Protein AF-K0ZWH3-F1 (afdb_monomer_lite)

Sequence (154 aa):
MKTAEGTWSFKSYDKTSETINGADAHFIGTWEFTPAPTVTHKATHEFVSGTPGKELPQEVKTLLPADQTDLKDGNQVTPTQPSKTEVKTAEGTWSFKSYDKTSETVNGSDVKFVGTWEFTASPASTVTHKAVHEFVSGTPGKELPQEVKTLLPA

Radius of gyration: 39.07 Å; chains: 1; bounding box: 99×22×118 Å

Foldseek 3Di:
DADPFWDKDWDDWPDPDDDDDPDDDDIDTDIDTDTDDDDKAKEAEAEAEPEPPDGDDVVVVVQGDDIGIRHDAQDKDADDGGPDQWDADPFFIKGWDAWPDGIDGDHPYYHYIYTYIYTDGDPDPPPPPDPDDADDDPDPPDDDDPVVRVPDDD

Structure (mmCIF, N/CA/C/O backbone):
data_AF-K0ZWH3-F1
#
_entry.id   AF-K0ZWH3-F1
#
loop_
_atom_site.group_PDB
_atom_site.id
_atom_site.type_symbol
_atom_site.label_atom_id
_atom_site.label_alt_id
_atom_site.label_comp_id
_atom_site.label_asym_id
_atom_site.label_entity_id
_atom_site.label_seq_id
_atom_site.pdbx_PDB_ins_code
_atom_site.Cartn_x
_atom_site.Cartn_y
_atom_site.Cartn_z
_atom_site.occupancy
_atom_site.B_iso_or_equiv
_atom_site.auth_seq_id
_atom_site.auth_comp_id
_atom_site.auth_asym_id
_atom_site.auth_atom_id
_atom_site.pdbx_PDB_model_num
ATOM 1 N N . MET A 1 1 ? 21.287 -8.658 -33.279 1.00 88.88 1 MET A N 1
ATOM 2 C CA . MET A 1 1 ? 22.242 -8.796 -32.159 1.00 88.88 1 MET A CA 1
ATOM 3 C C . MET A 1 1 ? 21.530 -8.431 -30.869 1.00 88.88 1 MET A C 1
ATOM 5 O O . MET A 1 1 ? 20.881 -7.397 -30.836 1.00 88.88 1 MET A O 1
ATOM 9 N N . LYS A 1 2 ? 21.609 -9.266 -29.832 1.00 87.12 2 LYS A N 1
ATOM 10 C CA . LYS A 1 2 ? 20.974 -8.992 -28.534 1.00 87.12 2 LYS A CA 1
ATOM 11 C C . LYS A 1 2 ? 22.030 -8.550 -27.520 1.00 87.12 2 LYS A C 1
ATOM 13 O O . LYS A 1 2 ? 23.092 -9.162 -27.455 1.00 87.12 2 LYS A O 1
ATOM 18 N N . THR A 1 3 ? 21.732 -7.506 -26.756 1.00 86.25 3 THR A N 1
ATOM 19 C CA . THR A 1 3 ? 22.529 -6.989 -25.635 1.00 86.25 3 THR A CA 1
ATOM 20 C C . THR A 1 3 ? 21.665 -6.949 -24.369 1.00 86.25 3 THR A C 1
A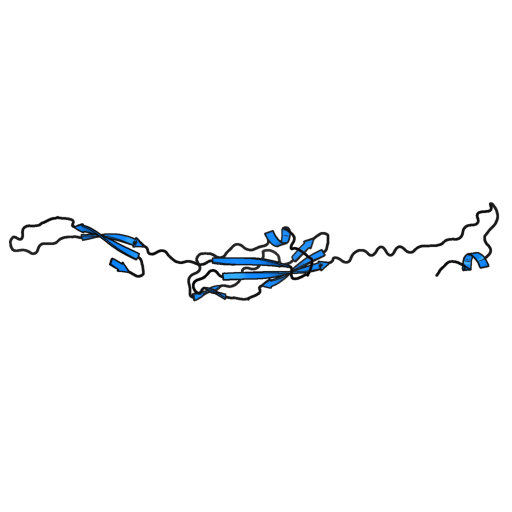TOM 22 O O . THR A 1 3 ? 20.470 -7.246 -24.420 1.00 86.25 3 THR A O 1
ATOM 25 N N . ALA A 1 4 ? 22.258 -6.606 -23.220 1.00 78.00 4 ALA A N 1
ATOM 26 C CA . ALA A 1 4 ? 21.508 -6.410 -21.975 1.00 78.00 4 ALA A CA 1
ATOM 27 C C . ALA A 1 4 ? 20.515 -5.235 -22.070 1.00 78.00 4 ALA A C 1
ATOM 29 O O . ALA A 1 4 ? 19.450 -5.270 -21.464 1.00 78.00 4 ALA A O 1
ATOM 30 N N . GLU A 1 5 ? 20.851 -4.217 -22.861 1.00 80.88 5 GLU A N 1
ATOM 31 C CA . GLU A 1 5 ? 20.062 -2.991 -23.007 1.00 80.88 5 GLU A CA 1
ATOM 32 C C . GLU A 1 5 ? 18.957 -3.115 -24.065 1.00 80.88 5 GLU A C 1
ATOM 34 O O . GLU A 1 5 ? 17.999 -2.346 -24.041 1.00 80.88 5 GLU A O 1
ATOM 39 N N . GLY A 1 6 ? 19.059 -4.066 -25.001 1.00 88.12 6 GLY A N 1
ATOM 40 C CA . GLY A 1 6 ? 18.065 -4.248 -26.057 1.00 88.12 6 GLY A CA 1
ATOM 41 C C . GLY A 1 6 ? 18.522 -5.125 -27.216 1.00 88.12 6 GLY A C 1
ATOM 42 O O . GLY A 1 6 ? 19.473 -5.897 -27.123 1.00 88.12 6 GLY A O 1
ATOM 43 N N . THR A 1 7 ? 17.807 -5.046 -28.331 1.00 92.62 7 THR A N 1
ATOM 44 C CA . THR A 1 7 ? 18.085 -5.806 -29.550 1.00 92.62 7 THR A CA 1
ATOM 45 C C . THR A 1 7 ? 18.364 -4.853 -30.701 1.00 92.62 7 THR A C 1
ATOM 47 O O . THR A 1 7 ? 17.547 -4.001 -31.027 1.00 92.62 7 THR A O 1
ATOM 50 N N . TRP A 1 8 ? 19.517 -5.028 -31.337 1.00 95.31 8 TRP A N 1
ATOM 51 C CA . TRP A 1 8 ? 19.902 -4.362 -32.573 1.00 95.31 8 TRP A CA 1
ATOM 52 C C . TRP A 1 8 ? 19.522 -5.226 -33.778 1.00 95.31 8 TRP A C 1
ATOM 54 O O . TRP A 1 8 ? 19.958 -6.378 -33.883 1.00 95.31 8 TRP A O 1
ATOM 64 N N . SER A 1 9 ? 18.758 -4.666 -34.708 1.00 95.31 9 SER A N 1
ATOM 65 C CA . SER A 1 9 ? 18.335 -5.303 -35.955 1.00 95.31 9 SER A CA 1
ATOM 66 C C . SER A 1 9 ? 18.951 -4.571 -37.139 1.00 95.31 9 SER A C 1
ATOM 68 O O . SER A 1 9 ? 18.731 -3.375 -37.317 1.00 95.31 9 SER A O 1
ATOM 70 N N . PHE A 1 10 ? 19.733 -5.279 -37.950 1.00 95.75 10 PHE A N 1
ATOM 71 C CA . PHE A 1 10 ? 20.267 -4.714 -39.185 1.00 95.75 10 PHE A CA 1
ATOM 72 C C . PHE A 1 10 ? 19.119 -4.442 -40.163 1.00 95.75 10 PHE A C 1
ATOM 74 O O . PHE A 1 10 ? 18.276 -5.315 -40.373 1.00 95.75 10 PHE A O 1
ATOM 81 N N . LYS A 1 11 ? 19.073 -3.235 -40.733 1.00 95.19 11 LYS A N 1
ATOM 82 C CA . LYS A 1 11 ? 18.042 -2.835 -41.698 1.00 95.19 11 LYS A CA 1
ATOM 83 C C . LYS A 1 11 ? 18.540 -2.995 -43.125 1.00 95.19 11 LYS A C 1
ATOM 85 O O . LYS A 1 11 ? 17.968 -3.768 -43.887 1.00 95.19 11 LYS A O 1
ATOM 90 N N . SER A 1 12 ? 19.597 -2.274 -43.480 1.00 95.25 12 SER A N 1
ATOM 91 C CA . SER A 1 12 ? 20.145 -2.250 -44.837 1.00 95.25 12 SER A CA 1
ATOM 92 C C . SER A 1 12 ? 21.507 -1.562 -44.866 1.00 95.25 12 SER A C 1
ATOM 94 O O . SER A 1 12 ? 21.887 -0.876 -43.918 1.00 95.25 12 SER A O 1
ATOM 96 N N . TYR A 1 13 ? 22.225 -1.713 -45.976 1.00 95.75 13 TYR A N 1
ATOM 97 C CA . TYR A 1 13 ? 23.347 -0.842 -46.323 1.00 95.75 13 TYR A CA 1
ATOM 98 C C . TYR A 1 13 ? 22.850 0.395 -47.079 1.00 95.75 13 TYR A C 1
ATOM 100 O O . TYR A 1 13 ? 21.765 0.373 -47.663 1.00 95.75 13 TYR A O 1
ATOM 108 N N . ASP A 1 14 ? 23.646 1.462 -47.074 1.00 94.06 14 ASP A N 1
ATOM 109 C CA . ASP A 1 14 ? 23.441 2.665 -47.887 1.00 94.06 14 ASP A CA 1
ATOM 110 C C . ASP A 1 14 ? 23.503 2.373 -49.396 1.00 94.06 14 ASP A C 1
ATOM 112 O O . ASP A 1 14 ? 22.832 3.032 -50.189 1.00 94.06 14 ASP A O 1
ATOM 116 N N . LYS A 1 15 ? 24.269 1.350 -49.789 1.00 91.19 15 LYS A N 1
ATOM 117 C CA . LYS A 1 15 ? 24.408 0.873 -51.169 1.00 91.19 15 LYS A CA 1
ATOM 118 C C . LYS A 1 15 ? 24.336 -0.650 -51.222 1.00 91.19 15 LYS A C 1
ATOM 120 O O . LYS A 1 15 ? 24.787 -1.339 -50.313 1.00 91.19 15 LYS A O 1
ATOM 125 N N . THR A 1 16 ? 23.817 -1.191 -52.321 1.00 86.06 16 THR A N 1
ATOM 126 C CA . THR A 1 16 ? 23.776 -2.644 -52.568 1.00 86.06 16 THR A CA 1
ATOM 127 C C . THR A 1 16 ? 25.052 -3.180 -53.220 1.00 86.06 16 THR A C 1
ATOM 129 O O . THR A 1 16 ? 25.344 -4.366 -53.091 1.00 86.06 16 THR A O 1
ATOM 132 N N . SER A 1 17 ? 25.819 -2.326 -53.907 1.00 87.62 17 SER A N 1
ATOM 133 C CA . SER A 1 17 ? 27.095 -2.673 -54.547 1.00 87.62 17 SER A CA 1
ATOM 134 C C . SER A 1 17 ? 27.912 -1.424 -54.893 1.00 87.62 17 SER A C 1
ATOM 136 O O . SER A 1 17 ? 27.333 -0.365 -55.135 1.00 87.62 17 SER A O 1
ATOM 138 N N . GLU A 1 18 ? 29.233 -1.567 -55.005 1.00 87.56 18 GLU A N 1
ATOM 139 C CA . GLU A 1 18 ? 30.162 -0.523 -55.459 1.00 87.56 18 GLU A CA 1
ATOM 140 C C . GLU A 1 18 ? 31.323 -1.166 -56.238 1.00 87.56 18 GLU A C 1
ATOM 142 O O . GLU A 1 18 ? 31.781 -2.254 -55.884 1.00 87.56 18 GLU A O 1
ATOM 147 N N . THR A 1 19 ? 31.778 -0.525 -57.319 1.00 83.94 19 THR A N 1
ATOM 148 C CA . THR A 1 19 ? 32.869 -1.035 -58.169 1.00 83.94 19 THR A CA 1
ATOM 149 C C . THR A 1 19 ? 34.213 -0.490 -57.689 1.00 83.94 19 THR A C 1
ATOM 151 O O . THR A 1 19 ? 34.437 0.718 -57.710 1.00 83.94 19 THR A O 1
ATOM 154 N N . ILE A 1 20 ? 35.125 -1.382 -57.293 1.00 82.56 20 ILE A N 1
ATOM 155 C CA . ILE A 1 20 ? 36.463 -1.038 -56.790 1.00 82.56 20 ILE A CA 1
ATOM 156 C C . ILE A 1 20 ? 37.400 -0.681 -57.952 1.00 82.56 20 ILE A C 1
ATOM 158 O O . ILE A 1 20 ? 37.765 -1.552 -58.738 1.00 82.56 20 ILE A O 1
ATOM 162 N N . ASN A 1 21 ? 37.851 0.576 -58.018 1.00 81.12 21 ASN A N 1
ATOM 163 C CA . ASN A 1 21 ? 38.809 1.068 -59.020 1.00 81.12 21 ASN A CA 1
ATOM 164 C C . ASN A 1 21 ? 40.097 1.600 -58.364 1.00 81.12 21 ASN A C 1
ATOM 166 O O . ASN A 1 21 ? 40.463 2.761 -58.528 1.00 81.12 21 ASN A O 1
ATOM 170 N N . GLY A 1 22 ? 40.783 0.742 -57.602 1.00 82.00 22 GLY A N 1
ATOM 171 C CA . GLY A 1 22 ? 42.087 1.054 -56.997 1.00 82.00 22 GLY A CA 1
ATOM 172 C C . GLY A 1 22 ? 42.044 1.749 -55.628 1.00 82.00 22 GLY A C 1
ATOM 173 O O . GLY A 1 22 ? 43.103 2.076 -55.102 1.00 82.00 22 GLY A O 1
ATOM 174 N N . ALA A 1 23 ? 40.857 1.938 -55.044 1.00 82.56 23 ALA A N 1
ATOM 175 C CA . ALA A 1 23 ? 40.649 2.406 -53.670 1.00 82.56 23 ALA A CA 1
ATOM 176 C C . ALA A 1 23 ? 39.619 1.520 -52.947 1.00 82.56 23 ALA A C 1
ATOM 178 O O . ALA A 1 23 ? 38.781 0.897 -53.602 1.00 82.56 23 ALA A O 1
ATOM 179 N N . ASP A 1 24 ? 39.675 1.473 -51.615 1.00 88.56 24 ASP A N 1
ATOM 180 C CA . ASP A 1 24 ? 38.766 0.665 -50.793 1.00 88.56 24 ASP A CA 1
ATOM 181 C C . ASP A 1 24 ? 37.317 1.181 -50.866 1.00 88.56 24 ASP A C 1
ATOM 183 O O . ASP A 1 24 ? 37.074 2.386 -50.786 1.00 88.56 24 ASP A O 1
ATOM 187 N N . ALA A 1 25 ? 36.339 0.275 -50.981 1.00 85.88 25 ALA A N 1
ATOM 188 C CA . ALA A 1 25 ? 34.923 0.637 -50.872 1.00 85.88 25 ALA A CA 1
ATOM 189 C C . ALA A 1 25 ? 34.500 0.773 -49.409 1.00 85.88 25 ALA A C 1
ATOM 191 O O . ALA A 1 25 ? 34.963 0.042 -48.530 1.00 85.88 25 ALA A O 1
ATOM 192 N N . HIS A 1 26 ? 33.543 1.665 -49.172 1.00 89.69 26 HIS A N 1
ATOM 193 C CA . HIS A 1 26 ? 32.956 1.891 -47.862 1.00 89.69 26 HIS A CA 1
ATOM 194 C C . HIS A 1 26 ? 31.435 1.765 -47.945 1.00 89.69 26 HIS A C 1
ATOM 196 O O . HIS A 1 26 ? 30.791 2.476 -48.715 1.00 89.69 26 HIS A O 1
ATOM 202 N N . PHE A 1 27 ? 30.876 0.872 -47.132 1.00 92.56 27 PHE A N 1
ATOM 203 C CA . PHE A 1 27 ? 29.436 0.674 -46.990 1.00 92.56 27 PHE A CA 1
ATOM 204 C C . PHE A 1 27 ? 29.025 1.028 -45.567 1.00 92.56 27 PHE A C 1
ATOM 206 O O . PHE A 1 27 ? 29.639 0.571 -44.600 1.00 92.56 27 PHE A O 1
ATOM 213 N N . ILE A 1 28 ? 27.958 1.807 -45.438 1.00 93.69 28 ILE A N 1
ATOM 214 C CA . ILE A 1 28 ? 27.404 2.229 -44.156 1.00 93.69 28 ILE A CA 1
ATOM 215 C C . ILE A 1 28 ? 26.148 1.403 -43.892 1.00 93.69 28 ILE A C 1
ATOM 217 O O . ILE A 1 28 ? 25.146 1.502 -44.595 1.00 93.69 28 ILE A O 1
ATOM 221 N N . GLY A 1 29 ? 26.202 0.555 -42.867 1.00 94.62 29 GLY A N 1
ATOM 222 C CA . GLY A 1 29 ? 25.058 -0.235 -42.423 1.00 94.62 29 GLY A CA 1
ATOM 223 C C . GLY A 1 29 ? 24.154 0.554 -41.479 1.00 94.62 29 GLY A C 1
ATOM 224 O O . GLY A 1 29 ? 24.622 1.078 -40.472 1.00 94.62 29 GLY A O 1
ATOM 225 N N . THR A 1 30 ? 22.852 0.587 -41.754 1.00 96.06 30 THR A N 1
ATOM 226 C CA . THR A 1 30 ? 21.841 1.107 -40.827 1.00 96.06 30 THR A CA 1
ATOM 227 C C . THR A 1 30 ? 21.328 -0.010 -39.929 1.00 96.06 30 THR A C 1
ATOM 229 O O . THR A 1 30 ? 20.930 -1.080 -40.397 1.00 96.06 30 THR A O 1
ATOM 232 N N . TRP A 1 31 ? 21.298 0.261 -38.628 1.00 96.62 31 TRP A N 1
ATOM 233 C CA . TRP A 1 31 ? 20.743 -0.625 -37.615 1.00 96.62 31 TRP A CA 1
ATOM 234 C C . TRP A 1 31 ? 19.612 0.078 -36.863 1.00 96.62 31 TRP A C 1
ATOM 236 O O . TRP A 1 31 ? 19.684 1.275 -36.605 1.00 96.62 31 TRP A O 1
ATOM 246 N N . GLU A 1 32 ? 18.583 -0.675 -36.489 1.00 96.06 32 GLU A N 1
ATOM 247 C CA . GLU A 1 32 ? 17.502 -0.222 -35.613 1.00 96.06 32 GLU A CA 1
ATOM 248 C C . GLU A 1 32 ? 17.648 -0.871 -34.238 1.00 96.06 32 GLU A C 1
ATOM 250 O O . GLU A 1 32 ? 17.907 -2.072 -34.138 1.00 96.06 32 GLU A O 1
ATOM 255 N N . PHE A 1 33 ? 17.469 -0.082 -33.182 1.00 94.12 33 PHE A N 1
ATOM 256 C CA . PHE A 1 33 ? 17.534 -0.551 -31.806 1.00 94.12 33 PHE A CA 1
ATOM 257 C C . PHE A 1 33 ? 16.138 -0.641 -31.190 1.00 94.12 33 PHE A C 1
ATOM 259 O O . PHE A 1 33 ? 15.366 0.315 -31.221 1.00 94.12 33 PHE A O 1
ATOM 266 N N . THR A 1 34 ? 15.834 -1.785 -30.586 1.00 90.06 34 THR A N 1
ATOM 267 C CA . THR A 1 34 ? 14.646 -1.998 -29.760 1.00 90.06 34 THR A CA 1
ATOM 268 C C . THR A 1 34 ? 15.094 -2.200 -28.311 1.00 90.06 34 THR A C 1
ATOM 270 O O . THR A 1 34 ? 15.778 -3.192 -28.048 1.00 90.06 34 THR A O 1
ATOM 273 N N . PRO A 1 35 ? 14.750 -1.309 -27.364 1.00 87.06 35 PRO A N 1
ATOM 274 C CA . PRO A 1 35 ? 15.179 -1.445 -25.974 1.00 87.06 35 PRO A CA 1
ATOM 275 C C . PRO A 1 35 ? 14.605 -2.712 -25.330 1.00 87.06 35 PRO A C 1
ATOM 277 O O . PRO A 1 35 ? 13.510 -3.165 -25.669 1.00 87.06 35 PRO A O 1
ATOM 280 N N . ALA A 1 36 ? 15.354 -3.297 -24.397 1.00 82.75 36 ALA A N 1
ATOM 281 C CA . ALA A 1 36 ? 14.865 -4.392 -23.573 1.00 82.75 36 ALA A CA 1
ATOM 282 C C . ALA A 1 36 ? 13.757 -3.876 -22.637 1.00 82.75 36 ALA A C 1
ATOM 284 O O . ALA A 1 36 ? 13.826 -2.729 -22.188 1.00 82.75 36 ALA A O 1
ATOM 285 N N . PRO A 1 37 ? 12.741 -4.698 -22.318 1.00 78.31 37 PRO A N 1
ATOM 286 C CA . PRO A 1 37 ? 11.758 -4.318 -21.317 1.00 78.31 37 PRO A CA 1
ATOM 287 C C . PRO A 1 37 ? 12.467 -4.104 -19.977 1.00 78.31 37 PRO A C 1
ATOM 289 O O . PRO A 1 37 ? 13.167 -4.988 -19.482 1.00 78.31 37 PRO A O 1
ATOM 292 N N . THR A 1 38 ? 12.288 -2.925 -19.388 1.00 75.75 38 THR A N 1
ATOM 293 C CA . THR A 1 38 ? 12.718 -2.662 -18.017 1.00 75.75 38 THR A CA 1
ATOM 294 C C . THR A 1 38 ? 11.767 -3.395 -17.086 1.00 75.75 38 THR A C 1
ATOM 296 O O . THR A 1 38 ? 10.613 -2.995 -16.946 1.00 75.75 38 THR A O 1
ATOM 299 N N . VAL A 1 39 ? 12.231 -4.487 -16.480 1.00 81.19 39 VAL A N 1
ATOM 300 C CA . VAL A 1 39 ? 11.485 -5.139 -15.402 1.00 81.19 39 VAL A CA 1
ATOM 301 C C . VAL A 1 39 ? 11.540 -4.206 -14.201 1.00 81.19 39 VAL A C 1
ATOM 303 O O . VAL A 1 39 ? 12.608 -3.959 -13.642 1.00 81.19 39 VAL A O 1
ATOM 306 N N . THR A 1 40 ? 10.394 -3.631 -13.865 1.00 88.00 40 THR A N 1
ATOM 307 C CA . THR A 1 40 ? 10.200 -2.858 -12.645 1.00 88.00 40 THR A CA 1
ATOM 308 C C . THR A 1 40 ? 9.147 -3.539 -11.787 1.00 88.00 40 THR A C 1
ATOM 310 O O . THR A 1 40 ? 8.232 -4.195 -12.286 1.00 88.00 40 THR A O 1
ATOM 313 N N . HIS A 1 41 ? 9.307 -3.385 -10.482 1.00 92.88 41 HIS A N 1
ATOM 314 C CA . HIS A 1 41 ? 8.426 -3.928 -9.464 1.00 92.88 41 HIS A CA 1
ATOM 315 C C . HIS A 1 41 ? 7.685 -2.803 -8.752 1.00 92.88 41 HIS A C 1
ATOM 317 O O . HIS A 1 41 ? 8.063 -1.627 -8.830 1.00 92.88 41 HIS A O 1
ATOM 323 N N . LYS A 1 42 ? 6.630 -3.180 -8.033 1.00 95.19 42 LYS A N 1
ATOM 324 C CA . LYS A 1 42 ? 5.906 -2.278 -7.139 1.00 95.19 42 LYS A CA 1
ATOM 325 C C . LYS A 1 42 ? 5.892 -2.780 -5.703 1.00 95.19 42 LYS A C 1
ATOM 327 O O . LYS A 1 42 ? 5.952 -3.983 -5.457 1.00 95.19 42 LYS A O 1
ATOM 332 N N . ALA A 1 43 ? 5.786 -1.852 -4.761 1.00 96.44 43 ALA A N 1
ATOM 333 C CA . ALA A 1 43 ? 5.462 -2.153 -3.378 1.00 96.44 43 ALA A CA 1
ATOM 334 C C . ALA A 1 43 ? 4.040 -1.673 -3.094 1.00 96.44 43 ALA A C 1
ATOM 336 O O . ALA A 1 43 ? 3.718 -0.505 -3.313 1.00 96.44 43 ALA A O 1
ATOM 337 N N . THR A 1 44 ? 3.210 -2.597 -2.627 1.00 96.62 44 THR A N 1
ATOM 338 C CA . THR A 1 44 ? 1.792 -2.374 -2.332 1.00 96.62 44 THR A CA 1
ATOM 339 C C . THR A 1 44 ? 1.542 -2.414 -0.832 1.00 96.62 44 THR A C 1
ATOM 341 O O . THR A 1 44 ? 2.310 -3.018 -0.072 1.00 96.62 44 THR A O 1
ATOM 344 N N . HIS A 1 45 ? 0.445 -1.798 -0.403 1.00 97.06 45 HIS A N 1
ATOM 345 C CA . HIS A 1 45 ? 0.026 -1.774 0.995 1.00 97.06 45 HIS A CA 1
ATOM 346 C C . HIS A 1 45 ? -1.357 -2.396 1.138 1.00 97.06 45 HIS A C 1
ATOM 348 O O . HIS A 1 45 ? -2.212 -2.262 0.269 1.00 97.06 45 HIS A O 1
ATOM 354 N N . GLU A 1 46 ? -1.601 -3.064 2.257 1.00 96.25 46 GLU A N 1
ATOM 355 C CA . GLU A 1 46 ? -2.929 -3.539 2.639 1.00 96.25 46 GLU A CA 1
ATOM 356 C C . GLU A 1 46 ? -3.170 -3.237 4.112 1.00 96.25 46 GLU A C 1
ATOM 358 O O . GLU A 1 46 ? -2.250 -3.347 4.919 1.00 96.25 46 GLU A O 1
ATOM 363 N N . PHE A 1 47 ? -4.403 -2.891 4.479 1.00 97.31 47 PHE A N 1
ATOM 364 C CA . PHE A 1 47 ? -4.794 -2.772 5.880 1.00 97.31 47 PHE A CA 1
ATOM 365 C C . PHE A 1 47 ? -5.688 -3.922 6.317 1.00 97.31 47 PHE A C 1
ATOM 367 O O . PHE A 1 47 ? -6.644 -4.278 5.631 1.00 97.31 47 PHE A O 1
ATOM 374 N N . VAL A 1 48 ? -5.401 -4.444 7.509 1.00 96.50 48 VAL A N 1
ATOM 375 C CA . VAL A 1 48 ? -6.171 -5.499 8.176 1.00 96.50 48 VAL A CA 1
ATOM 376 C C . VAL A 1 48 ? -6.577 -5.074 9.587 1.00 96.50 48 VAL A C 1
ATOM 378 O O . VAL A 1 48 ? -5.925 -4.237 10.219 1.00 96.50 48 VAL A O 1
ATOM 381 N N . SER A 1 49 ? -7.670 -5.650 10.086 1.00 96.19 49 SER A N 1
ATOM 382 C CA . SER A 1 49 ? -8.089 -5.481 11.479 1.00 96.19 49 SER A CA 1
ATOM 383 C C . SER A 1 49 ? -7.328 -6.453 12.373 1.00 96.19 49 SER A C 1
ATOM 385 O O . SER A 1 49 ? -7.375 -7.663 12.165 1.00 96.19 49 SER A O 1
ATOM 387 N N . GLY A 1 50 ? -6.659 -5.921 13.391 1.00 94.75 50 GLY A N 1
ATOM 388 C CA . GLY A 1 50 ? -6.086 -6.692 14.491 1.00 94.75 50 GLY A CA 1
ATOM 389 C C . GLY A 1 50 ? -7.105 -7.042 15.578 1.00 94.75 50 GLY A C 1
ATOM 390 O O . GLY A 1 50 ? -6.778 -7.799 16.486 1.00 94.75 50 GLY A O 1
ATOM 391 N N . THR A 1 51 ? -8.333 -6.517 15.505 1.00 92.62 51 THR A N 1
ATOM 392 C CA . THR A 1 51 ? -9.395 -6.781 16.485 1.00 92.62 51 THR A CA 1
ATOM 393 C C .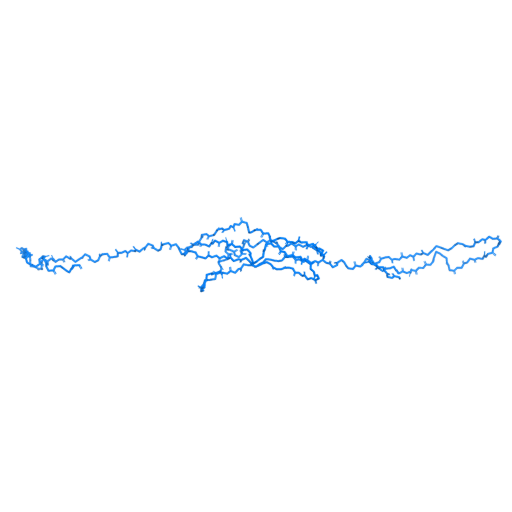 THR A 1 51 ? -10.349 -7.861 15.956 1.00 92.62 51 THR A C 1
ATOM 395 O O . THR A 1 51 ? -11.069 -7.612 14.982 1.00 92.62 51 THR A O 1
ATOM 398 N N . PRO A 1 52 ? -10.404 -9.058 16.579 1.00 90.31 52 PRO A N 1
ATOM 399 C CA . PRO A 1 52 ? -11.276 -10.144 16.137 1.00 90.31 52 PRO A CA 1
ATOM 400 C C . PRO A 1 52 ? -12.750 -9.731 16.093 1.00 90.31 52 PRO A C 1
ATOM 402 O O . PRO A 1 52 ? -13.260 -9.101 17.018 1.00 90.31 52 PRO A O 1
ATOM 405 N N . GLY A 1 53 ? -13.446 -10.098 15.016 1.00 88.06 53 GLY A N 1
ATOM 406 C CA . GLY A 1 53 ? -14.866 -9.775 14.837 1.00 88.06 53 GLY A CA 1
ATOM 407 C C . GLY A 1 53 ? -15.158 -8.313 14.476 1.00 88.06 53 GLY A C 1
ATOM 408 O O . GLY A 1 53 ? -16.326 -7.927 14.455 1.00 88.06 53 GLY A O 1
ATOM 409 N N . LYS A 1 54 ? -14.134 -7.497 14.185 1.00 90.81 54 LYS A N 1
ATOM 410 C CA . LYS A 1 54 ? -14.294 -6.133 13.662 1.00 90.81 54 LYS A CA 1
ATOM 411 C C . LYS A 1 54 ? -13.674 -6.008 12.278 1.00 90.81 54 LYS A C 1
ATOM 413 O O . LYS A 1 54 ? -12.522 -6.381 12.075 1.00 90.81 54 LYS A O 1
ATOM 418 N N . GLU A 1 55 ? -14.430 -5.440 11.347 1.00 93.31 55 GLU A N 1
ATOM 419 C CA . GLU A 1 55 ? -13.950 -5.095 10.009 1.00 93.31 55 GLU A CA 1
ATOM 420 C C . GLU A 1 55 ? -13.482 -3.641 9.952 1.00 93.31 55 GLU A C 1
ATOM 422 O O . GLU A 1 55 ? -14.019 -2.776 10.646 1.00 93.31 55 GLU A O 1
ATOM 427 N N . LEU A 1 56 ? -12.494 -3.359 9.099 1.00 93.81 56 LEU A N 1
ATOM 428 C CA . LEU A 1 56 ? -11.997 -1.997 8.932 1.00 93.81 56 LEU A CA 1
ATOM 429 C C . LEU A 1 56 ? -13.060 -1.092 8.293 1.00 93.81 56 LEU A C 1
ATOM 431 O O . LEU A 1 56 ? -13.574 -1.434 7.218 1.00 93.81 56 LEU A O 1
ATOM 435 N N . PRO A 1 57 ? -13.339 0.085 8.882 1.00 93.06 57 PRO A N 1
ATOM 436 C CA . PRO A 1 57 ? -14.258 1.047 8.298 1.00 93.06 57 PRO A CA 1
ATOM 437 C C . PRO A 1 57 ? -13.688 1.597 6.989 1.00 93.06 57 PRO A C 1
ATOM 439 O O . PRO A 1 57 ? -12.472 1.611 6.766 1.00 93.06 57 PRO A O 1
ATOM 442 N N . GLN A 1 58 ? -14.569 2.101 6.123 1.00 93.56 58 GLN A N 1
ATOM 443 C CA . GLN A 1 58 ? -14.159 2.698 4.851 1.00 93.56 58 GLN A CA 1
ATOM 444 C C . GLN A 1 58 ? -13.164 3.846 5.059 1.00 93.56 58 GLN A C 1
ATOM 446 O O . GLN A 1 58 ? -12.197 3.946 4.313 1.00 93.56 58 GLN A O 1
ATOM 451 N N . GLU A 1 59 ? -13.345 4.649 6.108 1.00 92.31 59 GLU A N 1
ATOM 452 C CA . GLU A 1 59 ? -12.423 5.727 6.474 1.00 92.31 59 GLU A CA 1
ATOM 453 C C . GLU A 1 59 ? -10.984 5.225 6.629 1.00 92.31 59 GLU A C 1
ATOM 455 O O . GLU A 1 59 ? -10.077 5.811 6.050 1.00 92.31 59 GLU A O 1
ATOM 460 N N . VAL A 1 60 ? -10.769 4.096 7.314 1.00 94.06 60 VAL A N 1
ATOM 461 C CA . VAL A 1 60 ? -9.437 3.483 7.443 1.00 94.06 60 VAL A CA 1
ATOM 462 C C . VAL A 1 60 ? -8.938 2.964 6.094 1.00 94.06 60 VAL A C 1
ATOM 464 O O . VAL A 1 60 ? -7.787 3.203 5.738 1.00 94.06 60 VAL A O 1
ATOM 467 N N . LYS A 1 61 ? -9.798 2.312 5.302 1.00 92.88 61 LYS A N 1
ATOM 468 C CA . LYS A 1 61 ? -9.433 1.816 3.961 1.00 92.88 61 LYS A CA 1
ATOM 469 C C . LYS A 1 61 ? -9.001 2.945 3.017 1.00 92.88 61 LYS A C 1
ATOM 471 O O . LYS A 1 61 ? -8.145 2.726 2.170 1.00 92.88 61 LYS A O 1
ATOM 476 N N . THR A 1 62 ? -9.542 4.154 3.180 1.00 93.88 62 THR A N 1
ATOM 477 C CA . THR A 1 62 ? -9.143 5.333 2.388 1.00 93.88 62 THR A CA 1
ATOM 478 C C . THR A 1 62 ? -7.822 5.969 2.823 1.00 93.88 62 THR A C 1
ATOM 480 O O . THR A 1 62 ? -7.303 6.816 2.105 1.00 93.88 62 THR A O 1
ATOM 483 N N . LEU A 1 63 ? -7.260 5.571 3.971 1.00 94.75 63 LEU A N 1
ATOM 484 C CA . LEU A 1 63 ? -5.938 6.022 4.425 1.00 94.75 63 LEU A CA 1
ATOM 485 C C . LEU A 1 63 ? -4.793 5.200 3.829 1.00 94.75 63 LEU A C 1
ATOM 487 O O . LEU A 1 63 ? -3.633 5.455 4.161 1.00 94.75 63 LEU A O 1
ATOM 491 N N . LEU A 1 64 ? -5.114 4.191 3.014 1.00 93.69 64 LEU A N 1
ATOM 492 C CA . LEU A 1 64 ? -4.124 3.349 2.368 1.00 93.69 64 LEU A CA 1
ATOM 493 C C . LEU A 1 64 ? -3.220 4.234 1.493 1.00 93.69 64 LEU A C 1
ATOM 495 O O . LEU A 1 64 ? -3.733 4.988 0.661 1.00 93.69 64 LEU A O 1
ATOM 499 N N . PRO A 1 65 ? -1.896 4.208 1.702 1.00 94.69 65 PRO A N 1
ATOM 500 C CA . PRO A 1 65 ? -0.980 4.981 0.879 1.00 94.69 65 PRO A CA 1
ATOM 501 C C . PRO A 1 65 ? -0.991 4.468 -0.566 1.00 94.69 65 PRO A C 1
ATOM 503 O O . PRO A 1 65 ? -1.390 3.338 -0.842 1.00 94.69 65 PRO A O 1
ATOM 506 N N . ALA A 1 66 ? -0.538 5.314 -1.489 1.00 95.19 66 ALA A N 1
ATOM 507 C CA . ALA A 1 66 ? -0.351 4.910 -2.875 1.00 95.19 66 ALA A CA 1
ATOM 508 C C . ALA A 1 66 ? 0.806 3.908 -3.013 1.00 95.19 66 ALA A C 1
ATOM 510 O O . ALA A 1 66 ? 1.792 3.980 -2.270 1.00 95.19 66 ALA A O 1
ATOM 511 N N . ASP A 1 67 ? 0.692 3.032 -4.012 1.00 95.31 67 ASP A N 1
ATOM 512 C CA . ASP A 1 67 ? 1.736 2.075 -4.365 1.00 95.31 67 ASP A CA 1
ATOM 513 C C . ASP A 1 67 ? 3.040 2.790 -4.743 1.00 95.31 67 ASP A C 1
ATOM 515 O O . ASP A 1 67 ? 3.044 3.828 -5.412 1.00 95.31 67 ASP A O 1
ATOM 519 N N . GLN A 1 68 ? 4.167 2.202 -4.351 1.00 94.12 68 GLN A N 1
ATOM 520 C CA . GLN A 1 68 ? 5.484 2.619 -4.827 1.00 94.12 68 GLN A CA 1
ATOM 521 C C . GLN A 1 68 ? 5.780 1.875 -6.130 1.00 94.12 68 GLN A C 1
ATOM 523 O O . GLN A 1 68 ? 5.736 0.646 -6.145 1.00 94.12 68 GLN A O 1
ATOM 528 N N . THR A 1 69 ? 6.087 2.589 -7.211 1.00 94.19 69 THR A N 1
ATOM 529 C CA . THR A 1 69 ? 6.367 2.007 -8.535 1.00 94.19 69 THR A CA 1
ATOM 530 C C . THR A 1 69 ? 7.835 2.160 -8.922 1.00 94.19 69 THR A C 1
ATOM 532 O O . THR A 1 69 ? 8.625 2.767 -8.199 1.00 94.19 69 THR A O 1
ATOM 535 N N . ASP A 1 70 ? 8.203 1.596 -10.076 1.00 90.88 70 ASP A N 1
ATOM 536 C CA . ASP A 1 70 ? 9.522 1.776 -10.699 1.00 90.88 70 ASP A CA 1
ATOM 537 C C . ASP A 1 70 ? 10.691 1.278 -9.837 1.00 90.88 70 ASP A C 1
ATOM 539 O O . ASP A 1 70 ? 11.824 1.765 -9.918 1.00 90.88 70 ASP A O 1
ATOM 543 N N . LEU A 1 71 ? 10.420 0.263 -9.014 1.00 91.69 71 LEU A N 1
ATOM 544 C CA . LEU A 1 71 ? 11.408 -0.344 -8.140 1.00 91.69 71 LEU A CA 1
ATOM 545 C C . LEU A 1 71 ? 12.251 -1.349 -8.921 1.00 91.69 71 LEU A C 1
ATOM 547 O O . LEU A 1 71 ? 11.724 -2.201 -9.636 1.00 91.69 71 LEU A O 1
ATOM 551 N N . LYS A 1 72 ? 13.571 -1.258 -8.771 1.00 90.44 72 LYS A N 1
ATOM 552 C CA . LYS A 1 72 ? 14.525 -2.189 -9.380 1.00 90.44 72 LYS A CA 1
ATOM 553 C C . LYS A 1 72 ? 14.897 -3.290 -8.397 1.00 90.44 72 LYS A C 1
ATOM 555 O O . LYS A 1 72 ? 14.902 -3.062 -7.188 1.00 90.44 72 LYS A O 1
ATOM 560 N N . ASP A 1 73 ? 15.275 -4.446 -8.925 1.00 89.12 73 ASP A N 1
ATOM 561 C CA . ASP A 1 73 ? 15.844 -5.521 -8.116 1.00 89.12 73 ASP A CA 1
ATOM 562 C C . ASP A 1 73 ? 17.063 -5.056 -7.317 1.00 89.12 73 ASP A C 1
ATOM 564 O O . ASP A 1 73 ? 17.888 -4.269 -7.787 1.00 89.12 73 ASP A O 1
ATOM 568 N N . GLY A 1 74 ? 17.156 -5.543 -6.082 1.00 89.62 74 GLY A N 1
ATOM 569 C CA . GLY A 1 74 ? 18.172 -5.143 -5.113 1.00 89.62 74 GLY A CA 1
ATOM 570 C C . GLY A 1 74 ? 17.849 -3.850 -4.359 1.00 89.62 74 GLY A C 1
ATOM 571 O O . GLY A 1 74 ? 18.503 -3.573 -3.353 1.00 89.62 74 GLY A O 1
ATOM 572 N N . ASN A 1 75 ? 16.828 -3.081 -4.763 1.00 92.81 75 ASN A N 1
ATOM 573 C CA . ASN A 1 75 ? 16.382 -1.937 -3.971 1.00 92.81 75 ASN A CA 1
ATOM 574 C C . ASN A 1 75 ? 15.727 -2.419 -2.674 1.00 92.81 75 ASN A C 1
ATOM 576 O O . ASN A 1 75 ? 14.816 -3.249 -2.681 1.00 92.81 75 ASN A O 1
ATOM 580 N N . GLN A 1 76 ? 16.158 -1.843 -1.554 1.00 95.12 76 GLN A N 1
ATOM 581 C CA . GLN A 1 76 ? 15.433 -1.959 -0.298 1.00 95.12 76 GLN A CA 1
ATOM 582 C C . GLN A 1 76 ? 14.304 -0.929 -0.275 1.00 95.12 76 GLN A C 1
ATOM 584 O O . GLN A 1 76 ? 14.541 0.261 -0.479 1.00 95.12 76 GLN A O 1
ATOM 589 N N . VAL A 1 77 ? 13.092 -1.391 0.010 1.00 95.75 77 VAL A N 1
ATOM 590 C CA . VAL A 1 77 ? 11.896 -0.561 0.132 1.00 95.75 77 VAL A CA 1
ATOM 591 C C . VAL A 1 77 ? 11.366 -0.570 1.553 1.00 95.75 77 VAL A C 1
ATOM 593 O O . VAL A 1 77 ? 11.476 -1.562 2.274 1.00 95.75 77 VAL A O 1
ATOM 596 N N . THR A 1 78 ? 10.801 0.559 1.964 1.00 96.50 78 THR A N 1
ATOM 597 C CA . THR A 1 78 ? 10.154 0.742 3.263 1.00 96.50 78 THR A CA 1
ATOM 598 C C . THR A 1 78 ? 8.688 1.112 3.048 1.00 96.50 78 THR A C 1
ATOM 600 O O . THR A 1 78 ? 8.368 1.820 2.084 1.00 96.50 78 THR A O 1
ATOM 603 N N . PRO A 1 79 ? 7.772 0.648 3.915 1.00 96.75 79 PRO A N 1
ATOM 604 C CA . PRO A 1 79 ? 6.366 0.957 3.760 1.00 96.75 79 PRO A CA 1
ATOM 605 C C . PRO A 1 79 ? 6.095 2.442 3.999 1.00 96.75 79 PRO A C 1
ATOM 607 O O . PRO A 1 79 ? 6.588 3.044 4.955 1.00 96.75 79 PRO A O 1
ATOM 610 N N . THR A 1 80 ? 5.247 3.023 3.154 1.00 96.12 80 THR A N 1
ATOM 611 C CA . THR A 1 80 ? 4.737 4.382 3.331 1.00 96.12 80 THR A CA 1
ATOM 612 C C . THR A 1 80 ? 3.737 4.404 4.491 1.00 96.12 80 THR A C 1
ATOM 614 O O . THR A 1 80 ? 2.860 3.549 4.577 1.00 96.12 80 THR A O 1
ATOM 617 N N . GLN A 1 81 ? 3.842 5.367 5.407 1.00 95.50 81 GLN A N 1
ATOM 618 C CA . GLN A 1 81 ? 2.858 5.516 6.489 1.00 95.50 81 GLN A CA 1
ATOM 619 C C . GLN A 1 81 ? 1.512 6.032 5.945 1.00 95.50 81 GLN A C 1
ATOM 621 O O . GLN A 1 81 ? 1.515 6.832 5.005 1.00 95.50 81 GLN A O 1
ATOM 626 N N . PRO A 1 82 ? 0.365 5.616 6.518 1.00 95.19 82 PRO A N 1
ATOM 627 C CA . PRO A 1 82 ? -0.925 6.204 6.171 1.00 95.19 82 PRO A CA 1
ATOM 628 C C . PRO A 1 82 ? -0.962 7.702 6.479 1.00 95.19 82 PRO A C 1
ATOM 630 O O . PRO A 1 82 ? -0.277 8.191 7.377 1.00 95.19 82 PRO A O 1
ATOM 633 N N . SER A 1 83 ? -1.851 8.431 5.803 1.00 93.38 83 SER A N 1
ATOM 634 C CA . SER A 1 83 ? -2.048 9.868 6.049 1.00 93.38 83 SER A CA 1
ATOM 635 C C . SER A 1 83 ? -2.566 10.185 7.457 1.00 93.38 83 SER A C 1
ATOM 637 O O . SER A 1 83 ? -2.444 11.319 7.919 1.00 93.38 83 SER A O 1
ATOM 639 N N . LYS A 1 84 ? -3.167 9.203 8.139 1.00 93.25 84 LYS A N 1
ATOM 640 C CA . LYS A 1 84 ? -3.556 9.269 9.552 1.00 93.25 84 LYS A CA 1
ATOM 641 C C . LYS A 1 84 ? -3.303 7.921 10.210 1.00 93.25 84 LYS A C 1
ATOM 643 O O . LYS A 1 84 ? -3.500 6.884 9.591 1.00 93.25 84 LYS A O 1
ATOM 648 N N . THR A 1 85 ? -2.945 7.943 11.484 1.00 94.50 85 THR A N 1
ATOM 649 C CA . THR A 1 85 ? -2.760 6.740 12.307 1.00 94.50 85 THR A CA 1
ATOM 650 C C . THR A 1 85 ? -3.897 6.529 13.305 1.00 94.50 85 THR A C 1
ATOM 652 O O . THR A 1 85 ? -3.891 5.546 14.036 1.00 94.50 85 THR A O 1
ATOM 655 N N . GLU A 1 86 ? -4.890 7.420 13.331 1.00 94.38 86 GLU A N 1
ATOM 656 C CA . GLU A 1 86 ? -6.064 7.325 14.198 1.00 94.38 86 GLU A CA 1
ATOM 657 C C . GLU A 1 86 ? -7.329 7.745 13.435 1.00 94.38 86 GLU A C 1
ATOM 659 O O . GLU A 1 86 ? -7.342 8.769 12.745 1.00 94.38 86 GLU A O 1
ATOM 664 N N . VAL A 1 87 ? -8.397 6.956 13.570 1.00 94.12 87 VAL A N 1
ATOM 665 C CA . VAL A 1 87 ? -9.723 7.218 12.996 1.00 94.12 87 VAL A CA 1
ATOM 666 C C . VAL A 1 87 ? -10.780 6.993 14.067 1.00 94.12 87 VAL A C 1
ATOM 668 O O . VAL A 1 87 ? -10.871 5.911 14.642 1.00 94.12 87 VAL A O 1
ATOM 671 N N . LYS A 1 88 ? -11.607 8.004 14.326 1.00 91.94 88 LYS A N 1
ATOM 672 C CA . LYS A 1 88 ? -12.711 7.910 15.286 1.00 91.94 88 LYS A CA 1
ATOM 673 C C . LYS A 1 88 ? -14.001 7.593 14.552 1.00 91.94 88 LYS A C 1
ATOM 675 O O . LYS A 1 88 ? -14.396 8.324 13.656 1.00 91.94 88 LYS A O 1
ATOM 680 N N . THR A 1 89 ? -14.659 6.531 14.984 1.00 87.00 89 THR A N 1
ATOM 681 C CA . THR A 1 89 ? -15.968 6.090 14.496 1.00 87.00 89 THR A CA 1
ATOM 682 C C . THR A 1 89 ? -16.991 6.179 15.625 1.00 87.00 89 THR A C 1
ATOM 684 O O . THR A 1 89 ? -16.631 6.383 16.785 1.00 87.00 89 THR A O 1
ATOM 687 N N . ALA A 1 90 ? -18.273 5.993 15.310 1.00 83.56 90 ALA A N 1
ATOM 688 C CA . ALA A 1 90 ? -19.332 5.997 16.320 1.00 83.56 90 ALA A CA 1
ATOM 689 C C . ALA A 1 90 ? -19.150 4.903 17.393 1.00 83.56 90 ALA A C 1
ATOM 691 O O . ALA A 1 90 ? -19.509 5.107 18.549 1.00 83.56 90 ALA A O 1
ATOM 692 N N . GLU A 1 91 ? -18.576 3.755 17.024 1.00 83.75 91 GLU A N 1
ATOM 693 C CA . GLU A 1 91 ? -18.386 2.620 17.936 1.00 83.75 91 GLU A CA 1
ATOM 694 C C . GLU A 1 91 ? -17.115 2.754 18.794 1.00 83.75 91 GLU A C 1
ATOM 696 O O . GLU A 1 91 ? -17.004 2.145 19.860 1.00 83.75 91 GLU A O 1
ATOM 701 N N . GLY A 1 92 ? -16.132 3.531 18.340 1.00 89.56 92 GLY A N 1
ATOM 702 C CA . GLY A 1 92 ? -14.820 3.612 18.972 1.00 89.56 92 GLY A CA 1
ATOM 703 C C . GLY A 1 92 ? -13.734 4.158 18.060 1.00 89.56 92 GLY A C 1
ATOM 704 O O . GLY A 1 92 ? -13.999 4.680 16.976 1.00 89.56 92 GLY A O 1
ATOM 705 N N . THR A 1 93 ? -12.495 4.028 18.506 1.00 92.75 93 THR A N 1
ATOM 706 C CA . THR A 1 93 ? -11.314 4.565 17.835 1.00 92.75 93 THR A CA 1
ATOM 707 C C . THR A 1 93 ? -10.496 3.434 17.234 1.00 92.75 93 THR A C 1
ATOM 709 O O . THR A 1 93 ? -10.135 2.485 17.923 1.00 92.75 93 THR A O 1
ATOM 712 N N . TRP A 1 94 ? -10.180 3.551 15.951 1.00 96.06 94 TRP A N 1
ATOM 713 C CA . TRP A 1 94 ? -9.208 2.717 15.262 1.00 96.06 94 TRP A CA 1
ATOM 714 C C . TRP A 1 94 ? -7.831 3.374 15.315 1.00 96.06 94 TRP A C 1
ATOM 716 O O . TRP A 1 94 ? -7.699 4.544 14.957 1.00 96.06 94 TRP A O 1
ATOM 726 N N . SER A 1 95 ? -6.809 2.617 15.706 1.00 96.56 95 SER A N 1
ATOM 727 C CA . SER A 1 95 ? -5.420 3.071 15.776 1.00 96.56 95 SER A CA 1
ATOM 728 C C . SER A 1 95 ? -4.504 2.159 14.969 1.00 96.56 95 SER A C 1
ATOM 730 O O . SER A 1 95 ? -4.513 0.939 15.137 1.00 96.56 95 SER A O 1
ATOM 732 N N . PHE A 1 96 ? -3.690 2.750 14.101 1.00 97.56 96 PHE A N 1
ATOM 733 C CA . PHE A 1 96 ? -2.666 2.043 13.349 1.00 97.56 96 PHE A CA 1
ATOM 734 C C . PHE A 1 96 ? -1.550 1.586 14.291 1.00 97.56 96 PHE A C 1
ATOM 736 O O . PHE A 1 96 ? -0.992 2.399 15.029 1.00 97.56 96 PHE A O 1
ATOM 743 N N . LYS A 1 97 ? -1.229 0.289 14.280 1.00 96.06 97 LYS A N 1
ATOM 744 C CA . LYS A 1 97 ? -0.207 -0.297 15.159 1.00 96.06 97 LYS A CA 1
ATOM 745 C C . LYS A 1 97 ? 1.148 -0.295 14.469 1.00 96.06 97 LYS A C 1
ATOM 747 O O . LYS A 1 97 ? 2.059 0.407 14.894 1.00 96.06 97 LYS A O 1
ATOM 752 N N . SER A 1 98 ? 1.26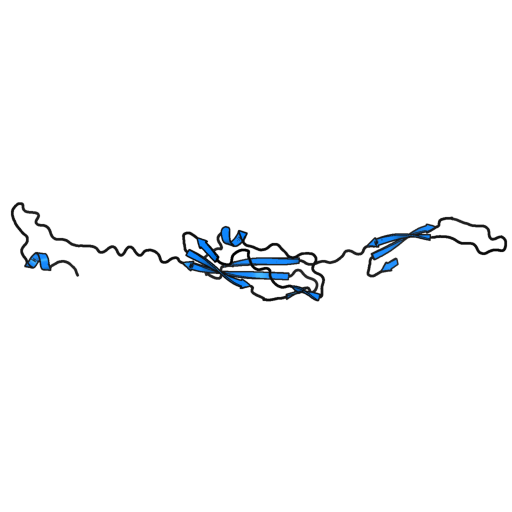8 -1.071 13.400 1.00 96.69 98 SER A N 1
ATOM 753 C CA . SER A 1 98 ? 2.475 -1.165 12.584 1.00 96.69 98 SER A CA 1
ATOM 754 C C . SER A 1 98 ? 2.189 -1.941 11.302 1.00 96.69 98 SER A C 1
ATOM 756 O O . SER A 1 98 ? 1.153 -2.599 11.167 1.00 96.69 98 SER A O 1
ATOM 758 N N . TYR A 1 99 ? 3.145 -1.897 10.380 1.00 97.69 99 TYR A N 1
ATOM 759 C CA . TYR A 1 99 ? 3.256 -2.889 9.317 1.00 97.69 99 TYR A CA 1
ATOM 760 C C . TYR A 1 99 ? 3.836 -4.206 9.853 1.00 97.69 99 TYR A C 1
ATOM 762 O O . TYR A 1 99 ? 4.447 -4.231 10.925 1.00 97.69 99 TYR A O 1
ATOM 770 N N . ASP A 1 100 ? 3.636 -5.286 9.103 1.00 97.19 100 ASP A N 1
ATOM 771 C CA . ASP A 1 100 ? 4.222 -6.610 9.333 1.00 97.19 100 ASP A CA 1
ATOM 772 C C . ASP A 1 100 ? 5.755 -6.594 9.239 1.00 97.19 100 ASP A C 1
ATOM 774 O O . ASP A 1 100 ? 6.434 -7.329 9.957 1.00 97.19 100 ASP A O 1
ATOM 778 N N . LYS A 1 101 ? 6.301 -5.719 8.387 1.00 95.38 101 LYS A N 1
ATOM 779 C CA . LYS A 1 101 ? 7.740 -5.516 8.180 1.00 95.38 101 LYS A CA 1
ATOM 780 C C . LYS A 1 101 ? 8.079 -4.027 8.155 1.00 95.38 101 LYS A C 1
ATOM 782 O O . LYS A 1 101 ? 7.281 -3.197 7.726 1.00 95.38 101 LYS A O 1
ATOM 787 N N . THR A 1 102 ? 9.292 -3.682 8.578 1.00 94.88 102 THR A N 1
ATOM 788 C CA . THR A 1 102 ? 9.827 -2.309 8.495 1.00 94.88 102 THR A CA 1
ATOM 789 C C . THR A 1 102 ? 10.498 -2.016 7.154 1.00 94.88 102 THR A C 1
ATOM 791 O O . THR A 1 102 ? 10.577 -0.856 6.754 1.00 94.88 102 THR A O 1
ATOM 794 N N . SER A 1 103 ? 10.975 -3.051 6.461 1.00 95.69 103 SER A N 1
ATOM 795 C CA . SER A 1 103 ? 11.543 -2.984 5.118 1.00 95.69 103 SER A CA 1
ATOM 796 C C . SER A 1 103 ? 11.509 -4.353 4.437 1.00 95.69 103 SER A C 1
ATOM 798 O O . SER A 1 103 ? 11.374 -5.385 5.095 1.00 95.69 103 SER A O 1
ATOM 800 N N . GLU A 1 104 ? 11.646 -4.359 3.114 1.00 96.00 104 GLU A N 1
ATOM 801 C CA . GLU A 1 104 ? 11.807 -5.567 2.303 1.00 96.00 104 GLU A CA 1
ATOM 802 C C . GLU A 1 104 ? 12.672 -5.250 1.072 1.00 96.00 104 GLU A C 1
ATOM 804 O O . GLU A 1 104 ? 12.684 -4.118 0.591 1.00 96.00 104 GLU A O 1
ATOM 809 N N . THR A 1 105 ? 13.447 -6.218 0.582 1.00 94.94 105 THR A N 1
ATOM 810 C CA . THR A 1 105 ? 14.273 -6.054 -0.624 1.00 94.94 105 THR A CA 1
ATOM 811 C C . THR A 1 105 ? 13.543 -6.634 -1.823 1.00 94.94 105 THR A C 1
ATOM 813 O O . THR A 1 105 ? 13.097 -7.778 -1.786 1.00 94.94 105 THR A O 1
ATOM 816 N N . VAL A 1 106 ? 13.459 -5.858 -2.901 1.00 93.75 106 VAL A N 1
ATOM 817 C CA . VAL A 1 106 ? 12.886 -6.311 -4.170 1.00 93.75 106 VAL A CA 1
ATOM 818 C C . VAL A 1 106 ? 13.812 -7.360 -4.787 1.00 93.75 106 VAL A C 1
ATOM 820 O O . VAL A 1 106 ? 14.986 -7.077 -5.035 1.00 93.75 106 VAL A O 1
ATOM 823 N N . ASN A 1 107 ? 13.303 -8.577 -4.987 1.00 91.56 107 ASN A N 1
ATOM 824 C CA . ASN A 1 107 ? 14.077 -9.706 -5.508 1.00 91.56 107 ASN A CA 1
ATOM 825 C C . ASN A 1 107 ? 13.268 -10.525 -6.528 1.00 91.56 107 ASN A C 1
ATOM 827 O O . ASN A 1 107 ? 12.873 -11.662 -6.272 1.00 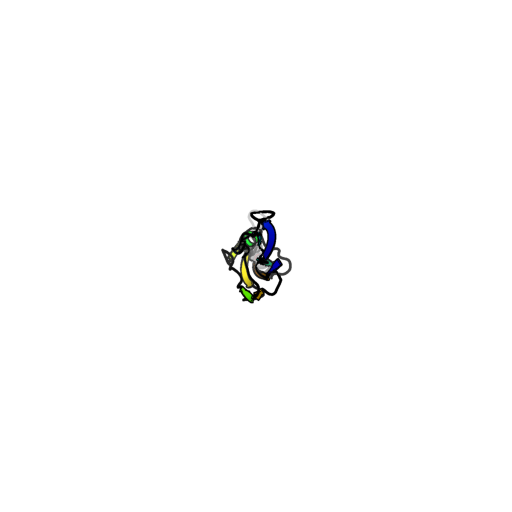91.56 107 ASN A O 1
ATOM 831 N N . GLY A 1 108 ? 12.991 -9.915 -7.675 1.00 86.75 108 GLY A N 1
ATOM 832 C CA . GLY A 1 108 ? 12.291 -10.508 -8.808 1.00 86.75 108 GLY A CA 1
ATOM 833 C C . GLY A 1 108 ? 10.769 -10.517 -8.674 1.00 86.75 108 GLY A C 1
ATOM 834 O O . GLY A 1 108 ? 10.085 -11.120 -9.503 1.00 86.75 108 GLY A O 1
ATOM 835 N N . SER A 1 109 ? 10.216 -9.871 -7.645 1.00 92.19 109 SER A N 1
ATOM 836 C CA . SER A 1 109 ? 8.775 -9.783 -7.423 1.00 92.19 109 SER A CA 1
ATOM 837 C C . SER A 1 109 ? 8.367 -8.494 -6.723 1.00 92.19 109 SER A C 1
ATOM 839 O O . SER A 1 109 ? 9.159 -7.852 -6.032 1.00 92.19 109 SER A O 1
ATOM 841 N N . ASP A 1 110 ? 7.086 -8.167 -6.865 1.00 94.44 110 ASP A N 1
ATOM 842 C CA . ASP A 1 110 ? 6.452 -7.094 -6.111 1.00 94.44 110 ASP A CA 1
ATOM 843 C C . ASP A 1 110 ? 6.510 -7.366 -4.605 1.00 94.44 110 ASP A C 1
ATOM 845 O O . ASP A 1 110 ? 6.478 -8.512 -4.147 1.00 94.44 110 ASP A O 1
ATOM 849 N N . VAL A 1 111 ? 6.567 -6.283 -3.843 1.00 96.50 111 VAL A N 1
ATOM 850 C CA . VAL A 1 111 ? 6.591 -6.289 -2.383 1.00 96.50 111 VAL A CA 1
ATOM 851 C C . VAL A 1 111 ? 5.201 -5.940 -1.858 1.00 96.50 111 VAL A C 1
ATOM 853 O O . VAL A 1 111 ? 4.455 -5.169 -2.469 1.00 96.50 111 VAL A O 1
ATOM 856 N N . LYS A 1 112 ? 4.832 -6.497 -0.706 1.00 96.88 112 LYS A N 1
ATOM 857 C CA . LYS A 1 112 ? 3.565 -6.192 -0.044 1.00 96.88 112 LYS A CA 1
ATOM 858 C C . LYS A 1 112 ? 3.785 -5.982 1.443 1.00 96.88 112 LYS A C 1
ATOM 860 O O . LYS A 1 112 ? 4.336 -6.852 2.109 1.00 96.88 112 LYS A O 1
ATOM 865 N N . PHE A 1 113 ? 3.287 -4.860 1.946 1.00 97.88 113 PHE A N 1
ATOM 866 C CA . PHE A 1 113 ? 3.290 -4.528 3.364 1.00 97.88 113 PHE A CA 1
ATOM 867 C C . PHE A 1 113 ? 1.871 -4.555 3.917 1.00 97.88 113 PHE A C 1
ATOM 869 O O . PHE A 1 113 ? 0.970 -3.906 3.381 1.00 97.88 113 PHE A O 1
ATOM 876 N N . VAL A 1 114 ? 1.670 -5.280 5.012 1.00 97.56 114 VAL A N 1
ATOM 877 C CA . VAL A 1 114 ? 0.359 -5.430 5.647 1.00 97.56 114 VAL A CA 1
ATOM 878 C C . VAL A 1 114 ? 0.341 -4.654 6.955 1.00 97.56 114 VAL A C 1
ATOM 880 O O . VAL A 1 114 ? 1.035 -4.978 7.912 1.00 97.56 114 VAL A O 1
ATOM 883 N N . GLY A 1 115 ? -0.449 -3.589 6.980 1.00 97.38 115 GLY A N 1
ATOM 884 C CA . GLY A 1 115 ? -0.631 -2.701 8.112 1.00 97.38 115 GLY A CA 1
ATOM 885 C C . GLY A 1 115 ? -1.775 -3.151 9.014 1.00 97.38 115 GLY A C 1
ATOM 886 O O . GLY A 1 115 ? -2.901 -3.337 8.555 1.00 97.38 115 GLY A O 1
ATOM 887 N N . THR A 1 116 ? -1.512 -3.288 10.310 1.00 97.44 116 THR A N 1
ATOM 888 C CA . THR A 1 116 ? -2.525 -3.709 11.286 1.00 97.44 116 THR A CA 1
ATOM 889 C C . THR A 1 116 ? -3.126 -2.506 12.005 1.00 97.44 116 THR A C 1
ATOM 891 O O . THR A 1 116 ? -2.404 -1.689 12.578 1.00 97.44 116 THR A O 1
ATOM 894 N N . TRP A 1 117 ? -4.455 -2.426 12.019 1.00 97.25 117 TRP A N 1
ATOM 895 C CA . TRP A 1 117 ? -5.222 -1.452 12.795 1.00 97.25 117 TRP A CA 1
ATOM 896 C C . TRP A 1 117 ? -5.949 -2.134 13.949 1.00 97.25 117 TRP A C 1
ATOM 898 O O . TRP A 1 117 ? -6.565 -3.179 13.765 1.00 97.25 117 TRP A O 1
ATOM 908 N N . GLU A 1 118 ? -5.923 -1.533 15.131 1.00 96.12 118 GLU A N 1
ATOM 909 C CA . GLU A 1 118 ? -6.618 -2.039 16.314 1.00 96.12 118 GLU A CA 1
ATOM 910 C C . GLU A 1 118 ? -7.775 -1.117 16.687 1.00 96.12 118 GLU A C 1
ATOM 912 O O . GLU A 1 118 ? -7.635 0.105 16.699 1.00 96.12 118 GLU A O 1
ATOM 917 N N . PHE A 1 119 ? -8.922 -1.709 16.999 1.00 95.19 119 PHE A N 1
ATOM 918 C CA . PHE A 1 119 ? -10.106 -1.010 17.460 1.00 95.19 119 PHE A CA 1
ATOM 919 C C . PHE A 1 119 ? -10.172 -0.990 18.986 1.00 95.19 119 PHE A C 1
ATOM 921 O O . PHE A 1 119 ? -10.141 -2.028 19.645 1.00 95.19 119 PHE A O 1
ATOM 928 N N . THR A 1 120 ? -10.352 0.203 19.539 1.00 91.06 120 THR A N 1
ATOM 929 C CA . THR A 1 120 ? -10.675 0.432 20.946 1.00 91.06 120 THR A CA 1
ATOM 930 C C . THR A 1 120 ? -12.087 0.994 21.026 1.00 91.06 120 THR A C 1
ATOM 932 O O . THR A 1 120 ? -12.346 2.097 20.541 1.00 91.06 120 THR A O 1
ATOM 935 N N . ALA A 1 121 ? -13.007 0.244 21.633 1.00 86.88 121 ALA A N 1
ATOM 936 C CA . ALA A 1 121 ? -14.382 0.697 21.821 1.00 86.88 121 ALA A CA 1
ATOM 937 C C . ALA A 1 121 ? -14.412 2.003 22.627 1.00 86.88 121 ALA A C 1
ATOM 939 O O . ALA A 1 121 ? -13.712 2.138 23.633 1.00 86.88 121 ALA A O 1
ATOM 940 N N . SER A 1 122 ? -15.241 2.956 22.200 1.00 77.94 122 SER A N 1
ATOM 941 C CA . SER A 1 122 ? -15.531 4.120 23.036 1.00 77.94 122 SER A CA 1
ATOM 942 C C . SER A 1 122 ? -16.258 3.622 24.288 1.00 77.94 122 SER A C 1
ATOM 944 O O . SER A 1 122 ? -17.108 2.733 24.157 1.00 77.94 122 SER A O 1
ATOM 946 N N . PRO A 1 123 ? -15.954 4.130 25.499 1.00 72.06 123 PRO A N 1
ATOM 947 C CA . PRO A 1 123 ? -16.700 3.741 26.685 1.00 72.06 123 PRO A CA 1
ATOM 948 C C . PRO A 1 123 ? -18.178 4.040 26.439 1.00 72.06 123 PRO A C 1
ATOM 950 O O . PRO A 1 123 ? -18.582 5.199 26.323 1.00 72.06 123 PRO A O 1
ATOM 953 N N . ALA A 1 124 ? -18.984 2.984 26.326 1.00 56.78 124 ALA A N 1
ATOM 954 C CA . ALA A 1 124 ? -20.424 3.134 26.295 1.00 56.78 124 ALA A CA 1
ATOM 955 C C . ALA A 1 124 ? -20.808 3.863 27.581 1.00 56.78 124 ALA A C 1
ATOM 957 O O . ALA A 1 124 ? -20.420 3.432 28.670 1.00 56.78 124 ALA A O 1
ATOM 958 N N . SER A 1 125 ? -21.531 4.979 27.465 1.00 47.38 125 SER A N 1
ATOM 959 C CA . SER A 1 125 ? -22.197 5.576 28.614 1.00 47.38 125 SER A CA 1
ATOM 960 C C . SER A 1 125 ? -23.109 4.502 29.192 1.00 47.38 125 SER A C 1
ATOM 962 O O . SER A 1 125 ? -24.188 4.237 28.667 1.00 47.38 125 SER A O 1
ATOM 964 N N . THR A 1 126 ? -22.646 3.818 30.231 1.00 46.56 126 THR A N 1
ATOM 965 C CA . THR A 1 126 ? -23.477 2.922 31.007 1.00 46.56 126 THR A CA 1
ATOM 966 C C . THR A 1 126 ? -24.502 3.815 31.681 1.00 46.56 126 THR A C 1
ATOM 968 O O . THR A 1 126 ? -24.224 4.484 32.674 1.00 46.56 126 THR A O 1
ATOM 971 N N . VAL A 1 127 ? -25.700 3.893 31.102 1.00 51.50 127 VAL A N 1
ATOM 972 C CA . VAL A 1 127 ? -26.850 4.410 31.833 1.00 51.50 127 VAL A CA 1
ATOM 973 C C . VAL A 1 127 ? -27.117 3.386 32.925 1.00 51.50 127 VAL A C 1
ATOM 975 O O . VAL A 1 127 ? -27.792 2.379 32.717 1.00 51.50 127 VAL A O 1
ATOM 978 N N . THR A 1 128 ? -26.523 3.599 34.095 1.00 46.12 128 THR A N 1
ATOM 979 C CA . THR A 1 128 ? -26.879 2.863 35.300 1.00 46.12 128 THR A CA 1
ATOM 980 C C . THR A 1 128 ? -28.285 3.315 35.671 1.00 46.12 128 THR A C 1
ATOM 982 O O . THR A 1 128 ? -28.470 4.307 36.376 1.00 46.12 128 THR A O 1
ATOM 985 N N . HIS A 1 129 ? -29.304 2.638 35.146 1.00 55.84 129 HIS A N 1
ATOM 986 C CA . HIS A 1 129 ? -30.676 2.862 35.574 1.00 55.84 129 HIS A CA 1
ATOM 987 C C . HIS A 1 129 ? -30.788 2.422 37.041 1.00 55.84 129 HIS A C 1
ATOM 989 O O . HIS A 1 129 ? -30.889 1.234 37.338 1.00 55.84 129 HIS A O 1
ATOM 995 N N . LYS A 1 130 ? -30.734 3.375 37.981 1.00 61.66 130 LYS A N 1
ATOM 996 C CA . LYS A 1 130 ? -31.156 3.129 39.363 1.00 61.66 130 LYS A CA 1
ATOM 997 C C . LYS A 1 130 ? -32.679 3.029 39.360 1.00 61.66 130 LYS A C 1
ATOM 999 O O . LYS A 1 130 ? -33.356 4.020 39.101 1.00 61.66 130 LYS A O 1
ATOM 1004 N N . ALA A 1 131 ? -33.213 1.845 39.643 1.00 57.19 131 ALA A N 1
ATOM 1005 C CA . ALA A 1 131 ? -34.625 1.703 39.964 1.00 57.19 131 ALA A CA 1
ATOM 1006 C C . ALA A 1 131 ? -34.864 2.324 41.349 1.00 57.19 131 ALA A C 1
ATOM 1008 O O . ALA A 1 131 ? -34.519 1.729 42.368 1.00 57.19 131 ALA A O 1
ATOM 1009 N N . VAL A 1 132 ? -35.400 3.546 41.387 1.00 67.12 132 VAL A N 1
ATOM 1010 C CA . VAL A 1 132 ? -35.886 4.146 42.634 1.00 67.12 132 VAL A CA 1
ATOM 1011 C C . VAL A 1 132 ? -37.272 3.572 42.887 1.00 67.12 132 VAL A C 1
ATOM 1013 O O . VAL A 1 132 ? -38.202 3.830 42.127 1.00 67.12 132 VAL A O 1
ATOM 1016 N N . HIS A 1 133 ? -37.393 2.758 43.929 1.00 68.06 133 HIS A N 1
ATOM 1017 C CA . HIS A 1 133 ? -38.685 2.298 44.413 1.00 68.06 133 HIS A CA 1
ATOM 1018 C C . HIS A 1 133 ? -39.175 3.309 45.454 1.00 68.06 133 HIS A C 1
ATOM 1020 O O . HIS A 1 133 ? -38.441 3.654 46.377 1.00 68.06 133 HIS A O 1
ATOM 1026 N N . GLU A 1 134 ? -40.400 3.800 45.295 1.00 73.12 134 GLU A N 1
ATOM 1027 C CA . GLU A 1 134 ? -41.079 4.642 46.278 1.00 73.12 134 GLU A CA 1
ATOM 1028 C C . GLU A 1 134 ? -42.434 4.006 46.587 1.00 73.12 134 GLU A C 1
ATOM 1030 O O . GLU A 1 134 ? -43.189 3.653 45.679 1.00 73.12 134 GLU A O 1
ATOM 1035 N N . PHE A 1 135 ? -42.746 3.841 47.872 1.00 76.25 135 PHE A N 1
ATOM 1036 C CA . PHE A 1 135 ? -44.084 3.444 48.289 1.00 76.25 135 PHE A CA 1
ATOM 1037 C C . PHE A 1 135 ? -44.924 4.693 48.534 1.00 76.25 135 PHE A C 1
ATOM 1039 O O . PHE A 1 135 ? -44.563 5.550 49.339 1.00 76.25 135 PHE A O 1
ATOM 1046 N N . VAL A 1 136 ? -46.076 4.763 47.870 1.00 74.00 136 VAL A N 1
ATOM 1047 C CA . VAL A 1 136 ? -47.081 5.815 48.049 1.00 74.00 136 VAL A CA 1
ATOM 1048 C C . VAL A 1 136 ? -48.379 5.217 48.591 1.00 74.00 136 VAL A C 1
ATOM 1050 O O . VAL A 1 136 ? -48.736 4.080 48.281 1.00 74.00 136 VAL A O 1
ATOM 1053 N N . SER A 1 137 ? -49.088 5.969 49.435 1.00 72.06 137 SER A N 1
ATOM 1054 C CA . SER A 1 137 ? -50.379 5.535 49.976 1.00 72.06 137 SER A CA 1
ATOM 1055 C C . SER A 1 137 ? -51.468 5.665 48.914 1.00 72.06 137 SER A C 1
ATOM 1057 O O . SER A 1 137 ? -51.713 6.755 48.406 1.00 72.06 137 SER A O 1
ATOM 1059 N N . GLY A 1 138 ? -52.171 4.571 48.618 1.00 74.25 138 GLY A N 1
ATOM 1060 C CA . GLY A 1 138 ? -53.348 4.591 47.740 1.00 74.25 138 GLY A CA 1
ATOM 1061 C C . GLY A 1 138 ? -54.628 5.098 48.416 1.00 74.25 138 GLY A C 1
ATOM 1062 O O . GLY A 1 138 ? -55.673 5.148 47.776 1.00 74.25 138 GLY A O 1
ATOM 1063 N N . THR A 1 139 ? -54.582 5.441 49.709 1.00 77.50 139 THR A N 1
ATOM 1064 C CA . THR A 1 139 ? -55.755 5.903 50.467 1.00 77.50 139 THR A CA 1
ATOM 1065 C C . THR A 1 139 ? -55.667 7.415 50.702 1.00 77.50 139 THR A C 1
ATOM 1067 O O . THR A 1 139 ? -54.778 7.852 51.440 1.00 77.50 139 THR A O 1
ATOM 1070 N N . PRO A 1 140 ? -56.577 8.228 50.128 1.00 65.25 140 PRO A N 1
ATOM 1071 C CA . PRO A 1 140 ? -56.589 9.674 50.338 1.00 65.25 140 PRO A CA 1
ATOM 1072 C C . PRO A 1 140 ? -56.664 10.031 51.829 1.00 65.25 140 PRO A C 1
ATOM 1074 O O . PRO A 1 140 ? -57.525 9.534 52.553 1.00 65.25 140 PRO A O 1
ATOM 1077 N N . GLY A 1 141 ? -55.747 10.885 52.291 1.00 75.25 141 GLY A N 1
ATOM 1078 C CA . GLY A 1 141 ? -55.701 11.353 53.681 1.00 75.25 141 GLY A CA 1
ATOM 1079 C C . GLY A 1 141 ? -55.021 10.410 54.682 1.00 75.25 141 GLY A C 1
ATOM 1080 O O . GLY A 1 141 ? -55.085 10.676 55.879 1.00 75.25 141 GLY A O 1
ATOM 1081 N N . LYS A 1 142 ? -54.362 9.330 54.233 1.00 77.69 142 LYS A N 1
ATOM 1082 C CA . LYS A 1 142 ? -53.555 8.460 55.106 1.00 77.69 142 LYS A CA 1
ATOM 1083 C C . LYS A 1 142 ? -52.107 8.369 54.651 1.00 77.69 142 LYS A C 1
ATOM 1085 O O . LYS A 1 142 ? -51.840 7.991 53.513 1.00 77.69 142 LYS A O 1
ATOM 1090 N N . GLU A 1 143 ? -51.182 8.643 55.564 1.00 79.12 143 GLU A N 1
ATOM 1091 C CA . GLU A 1 143 ? -49.749 8.446 55.345 1.00 79.12 143 GLU A CA 1
ATOM 1092 C C . GLU A 1 143 ? -49.339 6.983 55.569 1.00 79.12 143 GLU A C 1
ATOM 1094 O O . GLU A 1 143 ? -49.928 6.275 56.388 1.00 79.12 143 GLU A O 1
ATOM 1099 N N . LEU A 1 144 ? -48.316 6.523 54.841 1.00 78.38 144 LEU A N 1
ATOM 1100 C CA . LEU A 1 144 ? -47.747 5.191 55.051 1.00 78.38 144 LEU A CA 1
ATOM 1101 C C . LEU A 1 144 ? -47.013 5.113 56.401 1.00 78.38 144 LEU A C 1
ATOM 1103 O O . LEU A 1 144 ? -46.212 6.010 56.695 1.00 78.38 144 LEU A O 1
ATOM 1107 N N . PRO A 1 145 ? -47.207 4.030 57.178 1.00 80.31 145 PRO A N 1
ATOM 1108 C CA . PRO A 1 145 ? -46.439 3.771 58.393 1.00 80.31 145 PRO A CA 1
ATOM 1109 C C . PRO A 1 145 ? -44.932 3.725 58.117 1.00 80.31 145 PRO A C 1
ATOM 1111 O O . PRO A 1 145 ? -44.502 3.276 57.050 1.00 80.31 145 PRO A O 1
ATOM 1114 N N . GLN A 1 146 ? -44.120 4.143 59.094 1.00 71.94 146 GLN A N 1
ATOM 1115 C CA . GLN A 1 146 ? -42.655 4.120 58.972 1.00 71.94 146 GLN A CA 1
ATOM 1116 C C . GLN A 1 146 ? -42.114 2.720 58.645 1.00 71.94 146 GLN A C 1
ATOM 1118 O O . GLN A 1 146 ? -41.220 2.605 57.813 1.00 71.94 146 GLN A O 1
ATOM 1123 N N . GLU A 1 147 ? -42.716 1.669 59.206 1.00 78.88 147 GLU A N 1
ATOM 1124 C CA . GLU A 1 147 ? -42.349 0.265 58.965 1.00 78.88 147 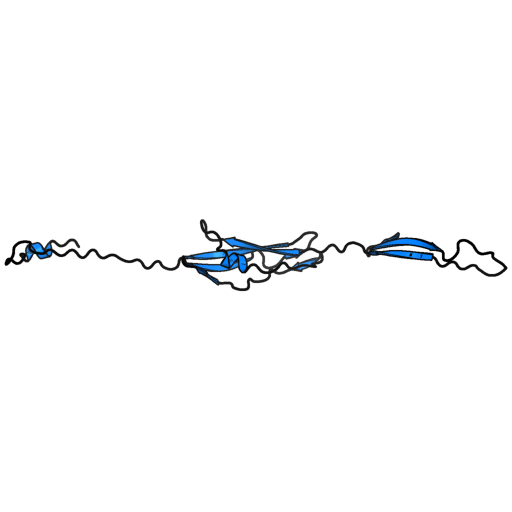GLU A CA 1
ATOM 1125 C C . GLU A 1 147 ? -42.466 -0.133 57.484 1.00 78.88 147 GLU A C 1
ATOM 1127 O O . GLU A 1 147 ? -41.652 -0.900 56.979 1.00 78.88 147 GLU A O 1
ATOM 1132 N N . VAL A 1 148 ? -43.438 0.425 56.752 1.00 75.06 148 VAL A N 1
ATOM 1133 C CA . VAL A 1 148 ? -43.634 0.142 55.319 1.00 75.06 148 VAL A CA 1
ATOM 1134 C C . VAL A 1 148 ? -42.639 0.922 54.465 1.00 75.06 148 VAL A C 1
ATOM 1136 O O . VAL A 1 148 ? -42.121 0.399 53.482 1.00 75.06 148 VAL A O 1
ATOM 1139 N N . LYS A 1 149 ? -42.307 2.157 54.864 1.00 66.88 149 LYS A N 1
ATOM 1140 C CA . LYS A 1 149 ? -41.280 2.965 54.185 1.00 66.88 149 LYS A CA 1
ATOM 1141 C C . LYS A 1 149 ? -39.891 2.321 54.272 1.00 66.88 149 LYS A C 1
ATOM 1143 O O . LYS A 1 149 ? -39.082 2.519 53.373 1.00 66.88 149 LYS A O 1
ATOM 1148 N N . THR A 1 150 ? -39.628 1.524 55.311 1.00 72.06 150 THR A N 1
ATOM 1149 C CA . THR A 1 150 ? -38.369 0.778 55.473 1.00 72.06 150 THR A CA 1
ATOM 1150 C C . THR A 1 150 ? -38.304 -0.544 54.703 1.00 72.06 150 THR A C 1
ATOM 1152 O O . THR A 1 150 ? -37.236 -1.141 54.649 1.00 72.06 150 THR A O 1
ATOM 1155 N N . LEU A 1 151 ? -39.402 -1.003 54.087 1.00 78.19 151 LEU A N 1
ATOM 1156 C CA . LEU A 1 151 ? -39.438 -2.236 53.279 1.00 78.19 151 LEU A CA 1
ATOM 1157 C C . LEU A 1 151 ? -38.987 -2.028 51.826 1.00 78.19 151 LEU A C 1
ATOM 1159 O O . LEU A 1 151 ? -39.165 -2.920 50.994 1.00 78.19 151 LEU A O 1
ATOM 1163 N N . LEU A 1 152 ? -38.456 -0.849 51.490 1.00 70.25 152 LEU A N 1
ATOM 1164 C CA . LEU A 1 152 ? -37.912 -0.611 50.161 1.00 70.25 152 LEU A CA 1
ATOM 1165 C C . LEU A 1 152 ? -36.774 -1.610 49.883 1.00 70.25 152 LEU A C 1
ATOM 1167 O O . LEU A 1 152 ? -35.930 -1.823 50.757 1.00 70.25 152 LEU A O 1
ATOM 1171 N N . PRO A 1 153 ? -36.751 -2.240 48.696 1.00 64.12 153 PRO A N 1
ATOM 1172 C CA . PRO A 1 153 ? -35.647 -3.111 48.315 1.00 64.12 153 PRO A CA 1
ATOM 1173 C C . PRO A 1 153 ? -34.331 -2.316 48.312 1.00 64.12 153 PRO A C 1
ATOM 1175 O O . PRO A 1 153 ? -34.323 -1.149 47.914 1.00 64.12 153 PRO A O 1
ATOM 1178 N N . ALA A 1 154 ? -33.248 -2.944 48.786 1.00 57.91 154 ALA A N 1
ATOM 1179 C CA . ALA A 1 154 ? -31.903 -2.361 48.809 1.00 57.91 154 ALA A CA 1
ATOM 1180 C C . ALA A 1 154 ? -31.325 -2.159 47.399 1.00 57.91 154 ALA A C 1
ATOM 1182 O O . ALA A 1 154 ? -31.567 -3.033 46.533 1.00 57.91 154 ALA A O 1
#

pLDDT: mean 87.0, std 11.78, range [46.12, 97.88]

Secondary structure (DSSP, 8-state):
-B-SSEEEE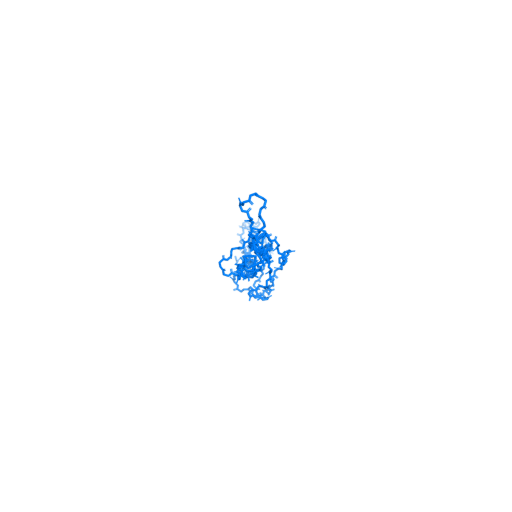EEEES-S----SSS-----EEEEEEEPP---EEEEEEEEESSTT-PPPHHHHTTPPPPEEEEPTT-EE-PPPPS-SEEE-SSEEEEEEEES-S-EE-SSS-EEEEEEEEEEE----------------SSTT-PPPHHHHTT---